Protein AF-A0A3M1MU63-F1 (afdb_monomer)

Structure (mmCIF, N/CA/C/O backbone):
data_AF-A0A3M1MU63-F1
#
_entry.id   AF-A0A3M1MU63-F1
#
loop_
_atom_site.group_PDB
_atom_site.id
_atom_site.type_symbol
_atom_site.label_atom_id
_atom_site.label_alt_id
_atom_site.label_comp_id
_atom_site.label_asym_id
_atom_site.label_entity_id
_atom_site.label_seq_id
_atom_site.pdbx_PDB_ins_code
_atom_site.Cartn_x
_atom_site.Cartn_y
_atom_site.Cartn_z
_atom_site.occupancy
_atom_site.B_iso_or_equiv
_atom_site.auth_seq_id
_atom_site.auth_comp_id
_atom_site.auth_asym_id
_atom_site.auth_atom_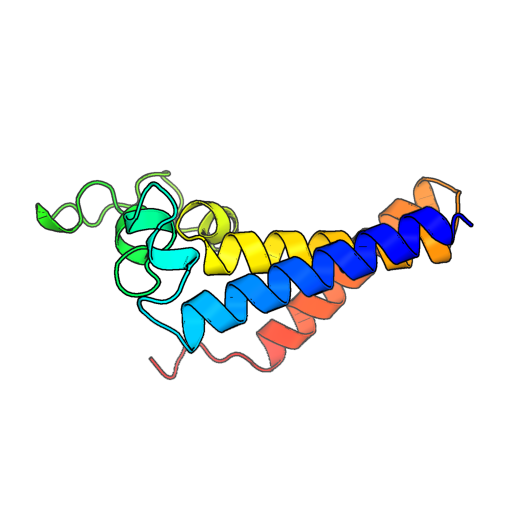id
_atom_site.pdbx_PDB_model_num
ATOM 1 N N . MET A 1 1 ? 18.251 -5.816 -15.640 1.00 83.62 1 MET A N 1
ATOM 2 C CA . MET A 1 1 ? 17.262 -6.450 -14.756 1.00 83.62 1 MET A CA 1
ATOM 3 C C . MET A 1 1 ? 17.899 -6.587 -13.387 1.00 83.62 1 MET A C 1
ATOM 5 O O . MET A 1 1 ? 18.874 -7.326 -13.257 1.00 83.62 1 MET A O 1
ATOM 9 N N . ASP A 1 2 ? 17.387 -5.874 -12.386 1.00 91.94 2 ASP A N 1
ATOM 10 C CA . ASP A 1 2 ? 17.904 -5.919 -11.011 1.00 91.94 2 ASP A CA 1
ATOM 11 C C . ASP A 1 2 ? 17.027 -6.816 -10.123 1.00 91.94 2 ASP A C 1
ATOM 13 O O . ASP A 1 2 ? 16.014 -6.400 -9.553 1.00 91.94 2 ASP A O 1
ATOM 17 N N . PHE A 1 3 ? 17.423 -8.085 -10.013 1.00 95.25 3 PHE A N 1
ATOM 18 C CA . PHE A 1 3 ? 16.707 -9.068 -9.201 1.00 95.25 3 PHE A CA 1
ATOM 19 C C . PHE A 1 3 ? 16.754 -8.742 -7.709 1.00 95.25 3 PHE A C 1
ATOM 21 O O . PHE A 1 3 ? 15.764 -8.959 -7.013 1.00 95.25 3 PHE A O 1
ATOM 28 N N . ALA A 1 4 ? 17.875 -8.222 -7.207 1.00 97.44 4 ALA A N 1
ATOM 29 C CA . ALA A 1 4 ? 18.022 -7.929 -5.787 1.00 97.44 4 ALA A CA 1
ATOM 30 C C . ALA A 1 4 ? 17.027 -6.843 -5.363 1.00 97.44 4 ALA A C 1
ATOM 32 O O . ALA A 1 4 ? 16.292 -7.025 -4.389 1.00 97.44 4 ALA A O 1
ATOM 33 N N . LEU A 1 5 ? 16.933 -5.765 -6.147 1.00 97.19 5 LEU A N 1
ATOM 34 C CA . LEU A 1 5 ? 15.943 -4.717 -5.930 1.00 97.19 5 LEU A CA 1
ATOM 35 C C . LEU A 1 5 ? 14.512 -5.263 -6.015 1.00 97.19 5 LEU A C 1
ATOM 37 O O . LEU A 1 5 ? 13.694 -4.961 -5.147 1.00 97.19 5 LEU A O 1
ATOM 41 N N . ALA A 1 6 ? 14.207 -6.103 -7.009 1.00 97.88 6 ALA A N 1
ATOM 42 C CA . ALA A 1 6 ? 12.880 -6.702 -7.142 1.00 97.88 6 ALA A CA 1
ATOM 43 C C . ALA A 1 6 ? 12.487 -7.550 -5.918 1.00 97.88 6 ALA A C 1
ATOM 45 O O . ALA A 1 6 ? 11.388 -7.391 -5.390 1.00 97.88 6 ALA A O 1
ATOM 46 N N . PHE A 1 7 ? 13.389 -8.395 -5.407 1.00 98.19 7 PHE A N 1
ATOM 47 C CA . PHE A 1 7 ? 13.125 -9.196 -4.207 1.00 98.19 7 PHE A CA 1
ATOM 48 C C . PHE A 1 7 ? 12.950 -8.341 -2.949 1.00 98.19 7 PHE A C 1
ATOM 50 O O . PHE A 1 7 ? 12.089 -8.651 -2.126 1.00 98.19 7 PHE A O 1
ATOM 57 N N . ILE A 1 8 ? 13.704 -7.245 -2.809 1.00 98.56 8 ILE A N 1
ATOM 58 C CA . ILE A 1 8 ? 13.500 -6.282 -1.717 1.00 98.56 8 ILE A CA 1
ATOM 59 C C . ILE A 1 8 ? 12.104 -5.656 -1.818 1.00 98.56 8 ILE A C 1
ATOM 61 O O . ILE A 1 8 ? 11.386 -5.594 -0.822 1.00 98.56 8 ILE A O 1
ATOM 65 N N . LEU A 1 9 ? 11.683 -5.241 -3.014 1.00 98.50 9 LEU A N 1
ATOM 66 C CA . LEU A 1 9 ? 10.349 -4.681 -3.236 1.00 98.50 9 LEU A CA 1
ATOM 67 C C . LEU A 1 9 ? 9.248 -5.703 -2.910 1.00 98.50 9 LEU A C 1
ATOM 69 O O . LEU A 1 9 ? 8.282 -5.372 -2.225 1.00 98.50 9 LEU A O 1
ATOM 73 N N . PHE A 1 10 ? 9.409 -6.966 -3.308 1.00 98.69 10 PHE A N 1
ATOM 74 C CA . PHE A 1 10 ? 8.454 -8.022 -2.962 1.00 98.69 10 PHE A CA 1
ATOM 75 C C . PHE A 1 10 ? 8.410 -8.320 -1.459 1.00 98.69 10 PHE A C 1
ATOM 77 O O . PHE A 1 10 ? 7.324 -8.519 -0.910 1.00 98.69 10 PHE A O 1
ATOM 84 N N . LEU A 1 11 ? 9.552 -8.286 -0.767 1.00 98.62 11 LEU A N 1
ATOM 85 C CA . LEU A 1 11 ? 9.599 -8.396 0.691 1.00 98.62 11 LEU A CA 1
ATOM 86 C C . LEU A 1 11 ? 8.814 -7.254 1.353 1.00 98.62 11 LEU A C 1
ATOM 88 O O . LEU A 1 11 ? 7.989 -7.504 2.231 1.00 98.62 11 LEU A O 1
ATOM 92 N N . LEU A 1 12 ? 9.024 -6.012 0.906 1.00 98.69 12 LEU A N 1
ATOM 93 C CA . LEU A 1 12 ? 8.294 -4.845 1.410 1.00 98.69 12 LEU A CA 1
ATOM 94 C C . LEU A 1 12 ? 6.784 -4.962 1.153 1.00 98.69 12 LEU A C 1
ATOM 96 O O . LEU A 1 12 ? 5.993 -4.650 2.042 1.00 98.69 12 LEU A O 1
ATOM 100 N N . ALA A 1 13 ? 6.374 -5.475 -0.012 1.00 98.62 13 ALA A N 1
ATOM 101 C CA . ALA A 1 13 ? 4.969 -5.759 -0.297 1.00 98.62 13 ALA A CA 1
ATOM 102 C C . ALA A 1 13 ? 4.376 -6.777 0.695 1.00 98.62 13 ALA A C 1
ATOM 104 O O . ALA A 1 13 ? 3.290 -6.557 1.235 1.00 98.62 13 ALA A O 1
ATOM 105 N N . GLY A 1 14 ? 5.108 -7.856 0.991 1.00 98.56 14 GLY A N 1
ATOM 106 C CA . GLY A 1 14 ? 4.710 -8.852 1.988 1.00 98.56 14 GLY A CA 1
ATOM 107 C C . GLY A 1 14 ? 4.567 -8.268 3.397 1.00 98.56 14 GLY A C 1
ATOM 108 O O . GLY A 1 14 ? 3.599 -8.571 4.095 1.00 98.56 14 GLY A O 1
ATOM 109 N N . LEU A 1 15 ? 5.475 -7.373 3.800 1.00 98.56 15 LEU A N 1
ATOM 110 C CA . LEU A 1 15 ? 5.373 -6.665 5.080 1.00 98.56 15 LEU A CA 1
ATOM 111 C C . LEU A 1 15 ? 4.116 -5.790 5.143 1.00 98.56 15 LEU A C 1
ATOM 113 O O . LEU A 1 15 ? 3.378 -5.865 6.125 1.00 98.56 15 LEU A O 1
ATOM 117 N N . CYS A 1 16 ? 3.822 -5.017 4.091 1.00 98.31 16 CYS A N 1
ATOM 118 C CA . CYS A 1 16 ? 2.591 -4.226 4.010 1.00 98.31 16 CYS A CA 1
ATOM 119 C C . CYS A 1 16 ? 1.340 -5.106 4.148 1.00 98.31 16 CYS A C 1
ATOM 121 O O . CYS A 1 16 ? 0.446 -4.773 4.928 1.00 98.31 16 CYS A O 1
ATOM 123 N N . LYS A 1 17 ? 1.301 -6.261 3.468 1.00 98.25 17 LYS A N 1
ATOM 124 C CA . LYS A 1 17 ? 0.201 -7.227 3.601 1.00 98.25 17 LYS A CA 1
ATOM 125 C C . LYS A 1 17 ? 0.039 -7.725 5.039 1.00 98.25 17 LYS A C 1
ATOM 127 O O . LYS A 1 17 ? -1.083 -7.779 5.536 1.00 98.25 17 LYS A O 1
ATOM 132 N N . GLY A 1 18 ? 1.143 -8.029 5.723 1.00 97.94 18 GLY A N 1
ATOM 133 C CA . GLY A 1 18 ? 1.122 -8.420 7.134 1.00 97.94 18 GLY A CA 1
ATOM 134 C C . GLY A 1 18 ? 0.526 -7.338 8.042 1.00 97.94 18 GLY A C 1
ATOM 135 O O . GLY A 1 18 ? -0.290 -7.643 8.910 1.00 97.94 18 GLY A O 1
ATOM 136 N N . VAL A 1 19 ? 0.854 -6.062 7.805 1.00 96.38 19 VAL A N 1
ATOM 137 C CA . VAL A 1 19 ? 0.238 -4.934 8.532 1.00 96.38 19 VAL A CA 1
ATOM 138 C C . VAL A 1 19 ? -1.266 -4.850 8.249 1.00 96.38 19 VAL A C 1
ATOM 140 O O . VAL A 1 19 ? -2.050 -4.658 9.176 1.00 96.38 19 VAL A O 1
ATOM 143 N N . MET A 1 20 ? -1.693 -5.013 6.991 1.00 96.38 20 MET A N 1
ATOM 144 C CA . MET A 1 20 ? -3.117 -4.999 6.617 1.00 96.38 20 MET A CA 1
ATOM 145 C C . MET A 1 20 ? -3.917 -6.102 7.317 1.00 96.38 20 MET A C 1
ATOM 147 O O . MET A 1 20 ? -5.052 -5.859 7.748 1.00 96.38 20 MET A O 1
ATOM 151 N N . ASP A 1 21 ? -3.336 -7.296 7.430 1.00 96.75 21 ASP A N 1
ATOM 152 C CA . ASP A 1 21 ? -3.954 -8.432 8.111 1.00 96.75 21 ASP A CA 1
ATOM 153 C C . ASP A 1 21 ? -4.033 -8.200 9.616 1.00 96.75 21 ASP A C 1
ATOM 155 O O . ASP A 1 21 ? -5.100 -8.397 10.193 1.00 96.75 21 ASP A O 1
ATOM 159 N N . GLU A 1 22 ? -2.978 -7.671 10.240 1.00 95.56 22 GLU A N 1
ATOM 160 C CA . GLU A 1 22 ? -3.019 -7.275 11.652 1.00 95.56 22 GLU A CA 1
ATOM 161 C C . GLU A 1 22 ? -4.140 -6.256 11.912 1.00 95.56 22 GLU A C 1
ATOM 163 O O . GLU A 1 22 ? -4.961 -6.432 12.811 1.00 95.56 22 GLU A O 1
ATOM 168 N N . LEU A 1 23 ? -4.226 -5.209 11.084 1.00 94.06 23 LEU A N 1
ATOM 169 C CA . LEU A 1 23 ? -5.267 -4.180 11.182 1.00 94.06 23 LEU A CA 1
ATOM 170 C C . LEU A 1 23 ? -6.687 -4.738 11.007 1.00 94.06 23 LEU A C 1
ATOM 172 O O . LEU A 1 23 ? -7.644 -4.163 11.528 1.00 94.06 23 LEU A O 1
ATOM 176 N N . THR A 1 24 ? -6.842 -5.817 10.237 1.00 93.88 24 THR A N 1
ATOM 177 C CA . THR A 1 24 ? -8.151 -6.388 9.894 1.00 93.88 24 THR A CA 1
ATOM 178 C C . THR A 1 24 ? -8.593 -7.455 10.885 1.00 93.88 24 THR A C 1
ATOM 180 O O . THR A 1 24 ? -9.739 -7.431 11.331 1.00 93.88 24 THR A O 1
ATOM 183 N N . PHE A 1 25 ? -7.701 -8.380 11.224 1.00 94.69 25 PHE A N 1
ATOM 184 C CA . PHE A 1 25 ? -8.024 -9.592 11.972 1.00 94.69 25 PHE A CA 1
ATOM 185 C C . PHE A 1 25 ? -7.603 -9.523 13.442 1.00 94.69 25 PHE A C 1
ATOM 187 O O . PHE A 1 25 ? -8.147 -10.263 14.259 1.00 94.69 25 PHE A O 1
ATOM 194 N N . HIS A 1 26 ? -6.711 -8.598 13.809 1.00 93.06 26 HIS A N 1
ATOM 195 C CA . HIS A 1 26 ? -6.214 -8.437 15.176 1.00 93.06 26 HIS A CA 1
ATOM 196 C C . HIS A 1 26 ? -6.453 -7.013 15.710 1.00 93.06 26 HIS A C 1
ATOM 198 O O . HIS A 1 26 ? -5.508 -6.291 16.046 1.00 93.06 26 HIS A O 1
ATOM 204 N N . PRO A 1 27 ? -7.722 -6.573 15.842 1.00 85.38 27 PRO A N 1
ATOM 205 C CA . PRO A 1 27 ? -8.029 -5.271 16.424 1.00 85.38 27 PRO A CA 1
ATOM 206 C C . PRO A 1 27 ? -7.538 -5.217 17.882 1.00 85.38 27 PRO A C 1
ATOM 208 O O . PRO A 1 27 ? -8.079 -5.894 18.751 1.00 85.38 27 PRO A O 1
ATOM 211 N N . GLY A 1 28 ? -6.514 -4.402 18.156 1.00 86.25 28 GLY A N 1
ATOM 212 C CA . GLY A 1 28 ? -5.845 -4.341 19.468 1.00 86.25 28 GLY A CA 1
ATOM 213 C C . GLY A 1 28 ? -4.489 -5.052 19.530 1.00 86.25 28 GLY A C 1
ATOM 214 O O . GLY A 1 28 ? -3.850 -5.045 20.580 1.00 86.25 28 GLY A O 1
ATOM 215 N N . GLY A 1 29 ? -4.036 -5.624 18.415 1.00 90.38 29 GLY A N 1
ATOM 216 C CA . GLY A 1 29 ? -2.708 -6.202 18.264 1.00 90.38 29 GLY A CA 1
ATOM 217 C C . GLY A 1 29 ? -1.588 -5.157 18.238 1.00 90.38 29 GLY A C 1
ATOM 218 O O . GLY A 1 29 ? -1.724 -4.054 18.779 1.00 90.38 29 GLY A O 1
ATOM 219 N N . TRP A 1 30 ? -0.442 -5.469 17.637 1.00 93.44 30 TRP A N 1
ATOM 220 C CA . TRP A 1 30 ? 0.747 -4.610 17.753 1.00 93.44 30 TRP A CA 1
ATOM 221 C C . TRP A 1 30 ? 0.568 -3.245 17.071 1.00 93.44 30 TRP A C 1
ATOM 223 O O . TRP A 1 30 ? 1.074 -2.240 17.576 1.00 93.44 30 TRP A O 1
ATOM 233 N N . THR A 1 31 ? -0.224 -3.173 15.996 1.00 91.88 31 THR A N 1
ATOM 234 C CA . THR A 1 31 ? -0.554 -1.918 15.294 1.00 91.88 31 THR A CA 1
ATOM 235 C C . THR A 1 31 ? -1.342 -0.938 16.161 1.00 91.88 31 THR A C 1
ATOM 237 O O . THR A 1 31 ? -1.275 0.267 15.934 1.00 91.88 31 THR A O 1
ATOM 240 N N . SER A 1 32 ? -2.011 -1.407 17.220 1.00 89.56 32 SER A N 1
ATOM 241 C CA . SER A 1 32 ? -2.716 -0.537 18.174 1.00 89.56 32 SER A CA 1
ATOM 242 C C . SER A 1 32 ? -1.785 0.373 18.985 1.00 89.56 32 SER A C 1
ATOM 244 O O . SER A 1 32 ? -2.239 1.353 19.579 1.00 89.56 32 SER A O 1
ATOM 246 N N . ARG A 1 33 ? -0.483 0.057 19.002 1.00 92.50 33 ARG A N 1
ATOM 247 C CA . ARG A 1 33 ? 0.568 0.851 19.652 1.00 92.50 33 ARG A CA 1
ATOM 248 C C . ARG A 1 33 ? 1.101 1.964 18.746 1.00 92.50 33 ARG A C 1
ATOM 250 O O . ARG A 1 33 ? 1.811 2.843 19.230 1.00 92.50 33 ARG A O 1
ATOM 257 N N . LEU A 1 34 ? 0.781 1.928 17.450 1.00 91.94 34 LEU A N 1
ATOM 258 C CA . LEU A 1 34 ? 1.220 2.929 16.484 1.00 91.94 34 LEU A CA 1
ATOM 259 C C . LEU A 1 34 ? 0.431 4.231 16.644 1.00 91.94 34 LEU A C 1
ATOM 261 O O . LEU A 1 34 ? -0.759 4.236 16.965 1.00 91.94 34 LEU A O 1
ATOM 265 N N . GLN A 1 35 ? 1.107 5.350 16.387 1.00 90.88 35 GLN A N 1
ATOM 266 C CA . GLN A 1 35 ? 0.520 6.684 16.462 1.00 90.88 35 GLN A CA 1
ATOM 267 C C . GLN A 1 35 ? 0.429 7.336 15.069 1.00 90.88 35 GLN A C 1
ATOM 269 O O . GLN A 1 35 ? 1.280 7.075 14.217 1.00 90.88 35 GLN A O 1
ATOM 274 N N . PRO A 1 36 ? -0.585 8.188 14.827 1.00 90.44 36 PRO A N 1
ATOM 275 C CA . PRO A 1 36 ? -1.725 8.435 15.711 1.00 90.44 36 PRO A CA 1
ATOM 276 C C . PRO A 1 36 ? -2.695 7.243 15.701 1.00 90.44 36 PRO A C 1
ATOM 278 O O . PRO A 1 36 ? -2.981 6.686 14.643 1.00 90.44 36 PRO A O 1
ATOM 281 N N . ARG A 1 37 ? -3.242 6.865 16.864 1.00 88.94 37 ARG A N 1
ATOM 282 C CA . ARG A 1 37 ? -4.143 5.699 16.976 1.00 88.94 37 ARG A CA 1
ATOM 283 C C . ARG A 1 37 ? -5.334 5.762 16.016 1.00 88.94 37 ARG A C 1
ATOM 285 O O . ARG A 1 37 ? -5.721 4.746 15.460 1.00 88.94 37 ARG A O 1
ATOM 292 N N . SER A 1 38 ? -5.870 6.955 15.765 1.00 88.88 38 SER A N 1
ATOM 293 C CA . SER A 1 38 ? -6.967 7.163 14.814 1.00 88.88 38 SER A CA 1
ATOM 294 C C . SER A 1 38 ? -6.603 6.838 13.362 1.00 88.88 38 SER A C 1
ATOM 296 O O . SER A 1 38 ? -7.497 6.627 12.560 1.00 88.88 38 SER A O 1
ATOM 298 N N . PHE A 1 39 ? -5.321 6.805 12.987 1.00 91.06 39 PHE A N 1
ATOM 299 C CA . PHE A 1 39 ? -4.877 6.394 11.648 1.00 91.06 39 PHE A CA 1
ATOM 300 C C . PHE A 1 39 ? -4.838 4.866 11.520 1.00 91.06 39 PHE A C 1
ATOM 302 O O . PHE A 1 39 ? -5.262 4.314 10.506 1.00 91.06 39 PHE A O 1
ATOM 309 N N . TRP A 1 40 ? -4.348 4.192 12.562 1.00 92.56 40 TRP A N 1
ATOM 310 C CA . TRP A 1 40 ? -4.130 2.743 12.598 1.00 92.56 40 TRP A CA 1
ATOM 311 C C . TRP A 1 40 ? -5.317 1.959 13.170 1.00 92.56 40 TRP A C 1
ATOM 313 O O . TRP A 1 40 ? -5.272 0.739 13.251 1.00 92.56 40 TRP A O 1
ATOM 323 N N . ASP A 1 41 ? -6.394 2.626 13.573 1.00 90.19 41 ASP A N 1
ATOM 324 C CA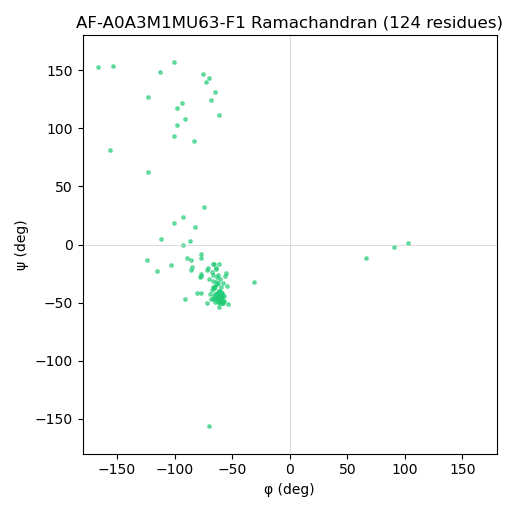 . ASP A 1 41 ? -7.621 1.967 14.009 1.00 90.19 41 ASP A CA 1
ATOM 325 C C . ASP A 1 41 ? -8.640 1.917 12.868 1.00 90.19 41 ASP A C 1
ATOM 327 O O . ASP A 1 41 ? -9.340 2.893 12.602 1.00 90.19 41 ASP A O 1
ATOM 331 N N . LYS A 1 42 ? -8.777 0.746 12.237 1.00 85.69 42 LYS A N 1
ATOM 332 C CA . LYS A 1 42 ? -9.710 0.506 11.123 1.00 85.69 42 LYS A CA 1
ATOM 333 C C . LYS A 1 42 ? -11.168 0.862 11.464 1.00 85.69 42 LYS A C 1
ATOM 335 O O . LYS A 1 42 ? -11.948 1.168 10.565 1.00 85.69 42 LYS A O 1
ATOM 340 N N . LYS A 1 43 ? -11.553 0.851 12.749 1.00 85.75 43 LYS A N 1
ATOM 341 C CA . LYS A 1 43 ? -12.922 1.180 13.186 1.00 85.75 43 LYS A CA 1
ATOM 342 C C . LYS A 1 43 ? -13.216 2.674 13.183 1.00 85.75 43 LYS A C 1
ATOM 344 O O . LYS A 1 43 ? -14.383 3.053 13.101 1.00 85.75 43 LYS A O 1
ATOM 349 N N . THR A 1 44 ? -12.195 3.516 13.318 1.00 87.69 44 THR A N 1
ATOM 350 C CA . THR A 1 44 ? -12.363 4.968 13.491 1.00 87.69 44 THR A CA 1
ATOM 351 C C . THR A 1 44 ? -11.626 5.793 12.446 1.00 87.69 44 THR A C 1
ATOM 353 O O . THR A 1 44 ? -11.926 6.975 12.288 1.00 87.69 44 THR A O 1
ATOM 356 N N . SER A 1 45 ? -10.719 5.190 11.683 1.00 88.31 45 SER A N 1
ATOM 357 C CA . SER A 1 45 ? -9.869 5.881 10.719 1.00 88.31 45 SER A CA 1
ATOM 358 C C . SER A 1 45 ? -10.629 6.554 9.582 1.00 88.31 45 SER A C 1
ATOM 360 O O . SER A 1 45 ? -10.283 7.671 9.202 1.00 88.31 45 SER A O 1
ATOM 362 N N . TRP A 1 46 ? -11.744 5.973 9.137 1.00 84.19 46 TRP A N 1
ATOM 363 C CA . TRP A 1 46 ? -12.647 6.591 8.161 1.00 84.19 46 TRP A CA 1
ATOM 364 C C . TRP A 1 46 ? -13.151 7.975 8.606 1.00 84.19 46 TRP A C 1
ATOM 366 O O . TRP A 1 46 ? -13.402 8.834 7.765 1.00 84.19 46 TRP A O 1
ATOM 376 N N . LYS A 1 47 ? -13.227 8.263 9.917 1.00 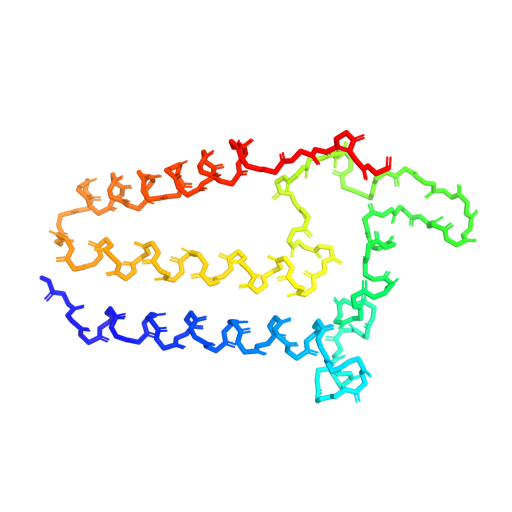87.19 47 LYS A N 1
ATOM 377 C CA . LYS A 1 47 ? -13.615 9.594 10.414 1.00 87.19 47 LYS A CA 1
ATOM 378 C C . LYS A 1 47 ? -12.619 10.681 10.009 1.00 87.19 47 LYS A C 1
ATOM 380 O O . LYS A 1 47 ? -13.010 11.833 9.851 1.00 87.19 47 LYS A O 1
ATOM 385 N N . ARG A 1 48 ? -11.343 10.331 9.802 1.00 86.25 48 ARG A N 1
ATOM 386 C CA . ARG A 1 48 ? -10.273 11.275 9.421 1.00 86.25 48 ARG A CA 1
ATOM 387 C C . ARG A 1 48 ? -10.469 11.870 8.028 1.00 86.25 48 ARG A C 1
ATOM 389 O O . ARG A 1 48 ? -9.855 12.890 7.719 1.00 86.25 48 ARG A O 1
ATOM 396 N N . MET A 1 49 ? -11.327 11.254 7.217 1.00 82.88 49 MET A N 1
ATOM 397 C CA . MET A 1 49 ? -11.760 11.785 5.927 1.00 82.88 49 MET A CA 1
ATOM 398 C C . MET A 1 49 ? -12.590 13.060 6.045 1.00 82.88 49 MET A C 1
ATOM 400 O O . MET A 1 49 ? -12.641 13.858 5.107 1.00 82.88 49 MET A O 1
ATOM 404 N N . TYR A 1 50 ? -13.259 13.242 7.179 1.00 84.62 50 TYR A N 1
ATOM 405 C CA . TYR A 1 50 ? -14.200 14.323 7.408 1.00 84.62 50 TYR A CA 1
ATOM 406 C C . TYR A 1 50 ? -13.556 15.443 8.220 1.00 84.62 50 TYR A C 1
ATOM 408 O O . TYR A 1 50 ? -12.554 15.251 8.912 1.00 84.62 50 TYR A O 1
ATOM 416 N N . LYS A 1 51 ? -14.116 16.645 8.093 1.00 85.31 51 LYS A N 1
ATOM 417 C CA . LYS A 1 51 ? -13.610 17.843 8.758 1.00 85.31 51 LYS A CA 1
ATOM 418 C C . LYS A 1 51 ? -13.807 17.773 10.272 1.00 85.31 51 LYS A C 1
ATOM 420 O O . LYS A 1 51 ? -12.852 18.042 10.994 1.00 85.31 51 LYS A O 1
ATOM 425 N N . ASP A 1 52 ? -14.998 17.386 10.725 1.00 86.69 52 ASP A N 1
ATOM 426 C CA . ASP A 1 52 ? -15.294 17.109 12.132 1.00 86.69 52 ASP A CA 1
ATOM 427 C C . ASP A 1 52 ? -16.495 16.159 12.245 1.00 86.69 52 ASP A C 1
ATOM 429 O O . ASP A 1 52 ? -17.636 16.576 12.438 1.00 86.69 52 ASP A O 1
ATOM 433 N N . TRP A 1 53 ? -16.247 14.858 12.077 1.00 86.12 53 TRP A N 1
ATOM 434 C CA . TRP A 1 53 ? -17.319 13.862 12.113 1.00 86.12 53 TRP A CA 1
ATOM 435 C C . TRP A 1 53 ? -18.069 13.849 13.453 1.00 86.12 53 TRP A C 1
ATOM 437 O O . TRP A 1 53 ? -19.297 13.759 13.464 1.00 86.12 53 TRP A O 1
ATOM 447 N N . ASP A 1 54 ? -17.340 13.943 14.568 1.00 88.19 54 ASP A N 1
ATOM 448 C CA . ASP A 1 54 ? -17.914 13.839 15.913 1.00 88.19 54 ASP A CA 1
ATOM 449 C C . ASP A 1 54 ? -18.628 15.138 16.338 1.00 88.19 54 ASP A C 1
ATOM 451 O O . ASP A 1 54 ? -19.609 15.073 17.076 1.00 88.19 54 ASP A O 1
ATOM 455 N N . GLY A 1 55 ? -18.219 16.299 15.811 1.00 88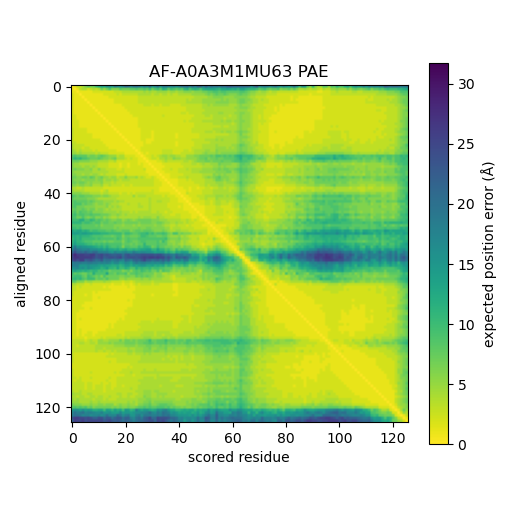.2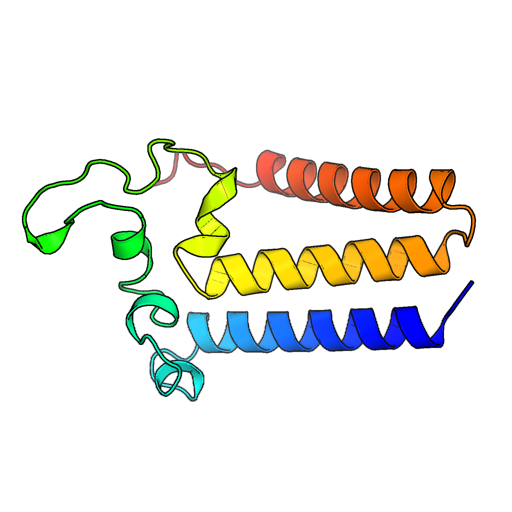5 55 GLY A N 1
ATOM 456 C CA . GLY A 1 55 ? -18.934 17.577 15.940 1.00 88.25 55 GLY A CA 1
ATOM 457 C C . GLY A 1 55 ? -20.009 17.834 14.874 1.00 88.25 55 GLY A C 1
ATOM 458 O O . GLY A 1 55 ? -20.630 18.896 14.868 1.00 88.25 55 GLY A O 1
ATOM 459 N N . GLY A 1 56 ? -20.260 16.874 13.975 1.00 89.12 56 GLY A N 1
ATOM 460 C CA . GLY A 1 56 ? -21.344 16.920 12.986 1.00 89.12 56 GLY A CA 1
ATOM 461 C C . GLY A 1 56 ? -20.994 17.540 11.625 1.00 89.12 56 GLY A C 1
ATOM 462 O O . GLY A 1 56 ? -21.827 17.512 10.716 1.00 89.12 56 GLY A O 1
ATOM 463 N N . ASP A 1 57 ? -19.771 18.037 11.421 1.00 87.69 57 ASP A N 1
ATOM 464 C CA . ASP A 1 57 ? -19.287 18.509 10.118 1.00 87.69 57 ASP A CA 1
ATOM 465 C C . ASP A 1 57 ? -18.773 17.342 9.260 1.00 87.69 57 ASP A C 1
ATOM 467 O O . ASP A 1 57 ? -17.588 16.991 9.235 1.00 87.69 57 ASP A O 1
ATOM 471 N N . ARG A 1 58 ? -19.700 16.756 8.499 1.00 85.06 58 ARG A N 1
ATOM 472 C CA . ARG A 1 58 ? -19.441 15.647 7.568 1.00 85.06 58 ARG A CA 1
ATOM 473 C C . ARG A 1 58 ? -18.894 16.092 6.209 1.00 85.06 58 ARG A C 1
ATOM 475 O O . ARG A 1 58 ? -18.916 15.312 5.259 1.00 85.06 58 ARG A O 1
ATOM 482 N N . ARG A 1 59 ? -18.418 17.331 6.063 1.00 85.06 59 ARG A N 1
ATOM 483 C CA . ARG A 1 59 ? -17.721 17.736 4.832 1.00 85.06 59 ARG A CA 1
ATOM 484 C C . ARG A 1 59 ? -16.367 17.042 4.763 1.00 85.06 59 ARG A C 1
ATOM 486 O O . ARG A 1 59 ? -15.689 16.895 5.778 1.00 85.06 59 ARG A O 1
ATOM 493 N N . TYR A 1 60 ? -15.951 16.647 3.564 1.00 82.56 60 TYR A N 1
ATOM 494 C CA . TYR A 1 60 ? -14.633 16.051 3.361 1.00 82.56 60 TYR A CA 1
ATOM 495 C C . TYR A 1 60 ? -13.523 17.057 3.669 1.00 82.56 60 TYR A C 1
ATOM 497 O O . TYR A 1 60 ? -13.532 18.191 3.184 1.00 82.56 60 TYR A O 1
ATOM 505 N N . ARG A 1 61 ? -12.540 16.625 4.462 1.00 78.19 61 ARG A N 1
ATOM 506 C CA . ARG A 1 61 ? -11.420 17.455 4.918 1.00 78.19 61 ARG A CA 1
ATOM 507 C C . ARG A 1 61 ? -10.549 17.954 3.765 1.00 78.19 61 ARG A C 1
ATOM 509 O O . ARG A 1 61 ? -10.008 19.052 3.848 1.00 78.19 61 ARG A O 1
ATOM 516 N N . TRP A 1 62 ? -10.413 17.163 2.704 1.00 73.50 62 TRP A N 1
ATOM 517 C CA . TRP A 1 62 ? -9.517 17.457 1.580 1.00 73.50 62 TRP A CA 1
ATOM 518 C C . TRP A 1 62 ? -10.224 18.032 0.354 1.00 73.50 62 TRP A C 1
ATOM 520 O O . TRP A 1 62 ? -9.675 17.985 -0.740 1.00 73.50 62 TRP A O 1
ATOM 530 N N . GLY A 1 63 ? -11.443 18.565 0.513 1.00 60.81 63 GLY A N 1
ATOM 531 C CA . GLY A 1 63 ? -12.185 19.241 -0.562 1.00 60.81 63 GLY A CA 1
ATOM 532 C C . GLY A 1 63 ? -12.611 18.342 -1.730 1.00 60.81 63 GLY A C 1
ATOM 533 O O . GLY A 1 63 ? -13.446 18.748 -2.529 1.00 60.81 63 GLY A O 1
ATOM 534 N N . MET A 1 64 ? -12.098 17.115 -1.804 1.00 53.66 64 MET A N 1
ATOM 535 C CA . MET A 1 64 ? -12.446 16.117 -2.799 1.00 53.66 64 MET A CA 1
ATOM 536 C C . MET A 1 64 ? -12.935 14.850 -2.102 1.00 53.66 64 MET A C 1
ATOM 538 O O . MET A 1 64 ? -12.245 14.279 -1.259 1.00 53.66 64 MET A O 1
ATOM 542 N N . ALA A 1 65 ? -14.120 14.397 -2.498 1.00 53.53 65 ALA A N 1
ATOM 543 C CA . ALA A 1 65 ? -14.668 13.082 -2.175 1.00 53.53 65 ALA A CA 1
ATOM 544 C C . ALA A 1 65 ? -13.980 11.967 -2.991 1.00 53.53 65 ALA A C 1
ATOM 546 O O . ALA A 1 65 ? -14.632 11.029 -3.438 1.00 53.53 65 ALA A O 1
ATOM 547 N N . THR A 1 66 ? -12.692 12.104 -3.317 1.00 56.44 66 THR A N 1
ATOM 548 C CA . THR A 1 66 ? -12.068 11.243 -4.318 1.00 56.44 66 THR A CA 1
ATOM 549 C C . THR A 1 66 ? -11.404 10.047 -3.660 1.00 56.44 66 THR A C 1
ATOM 551 O O . THR A 1 66 ? -10.474 10.185 -2.864 1.00 56.44 66 THR A O 1
ATOM 554 N N . TYR A 1 67 ? -11.849 8.863 -4.087 1.00 59.12 67 TYR A N 1
ATOM 555 C CA . TYR A 1 67 ? -11.204 7.548 -3.954 1.00 59.12 67 TYR A CA 1
ATOM 556 C C . TYR A 1 67 ? -9.663 7.609 -3.965 1.00 59.12 67 TYR A C 1
ATOM 558 O O . TYR A 1 67 ? -8.987 6.863 -3.263 1.00 59.12 67 TYR A O 1
ATOM 566 N N . PHE A 1 68 ? -9.106 8.569 -4.704 1.00 61.88 68 PHE A N 1
ATOM 567 C CA . PHE A 1 68 ? -7.680 8.808 -4.873 1.00 61.88 68 PHE A CA 1
ATOM 568 C C . PHE A 1 68 ? -6.893 9.174 -3.603 1.00 61.88 68 PHE A C 1
ATOM 570 O O . PHE A 1 68 ? -5.693 8.920 -3.568 1.00 61.88 68 PHE A O 1
ATOM 577 N N . LEU A 1 69 ? -7.512 9.765 -2.574 1.00 71.75 69 LEU A N 1
ATOM 578 C CA . LEU A 1 69 ? -6.810 10.187 -1.345 1.00 71.75 69 LEU A CA 1
ATOM 579 C C . LEU A 1 69 ? -7.199 9.374 -0.101 1.00 71.75 69 LEU A C 1
ATOM 581 O O . LEU A 1 69 ? -6.721 9.672 0.993 1.00 71.75 69 LEU A O 1
ATOM 585 N N . TYR A 1 70 ? -8.024 8.331 -0.242 1.00 74.00 70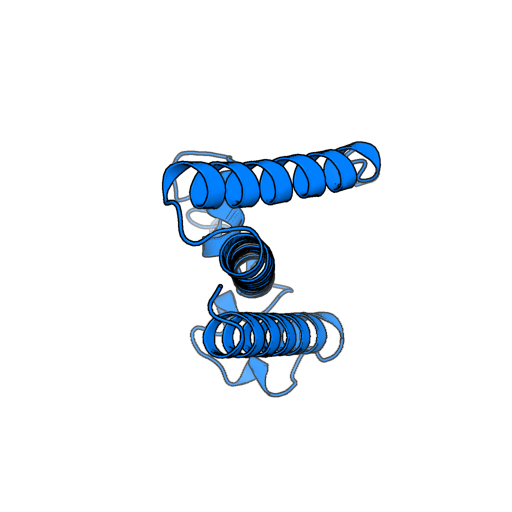 TYR A N 1
ATOM 586 C CA . TYR A 1 70 ? -8.453 7.489 0.887 1.00 74.00 70 TYR A CA 1
ATOM 587 C C . TYR A 1 70 ? -7.273 6.847 1.625 1.00 74.00 70 TYR A C 1
ATOM 589 O O . TYR A 1 70 ? -7.291 6.750 2.847 1.00 74.00 70 TYR A O 1
ATOM 597 N N . TRP A 1 71 ? -6.193 6.523 0.914 1.00 77.25 71 TRP A N 1
ATOM 598 C CA . TRP A 1 71 ? -4.968 5.976 1.501 1.00 77.25 71 TRP A CA 1
ATOM 599 C C . TRP A 1 71 ? -4.275 6.915 2.506 1.00 77.25 71 TRP A C 1
ATOM 601 O O . TRP A 1 71 ? -3.469 6.462 3.308 1.00 77.25 71 TRP A O 1
ATOM 611 N N . LEU A 1 72 ? -4.595 8.214 2.531 1.00 80.00 72 LEU A N 1
ATOM 612 C CA . LEU A 1 72 ? -4.111 9.137 3.569 1.00 80.00 72 LEU A CA 1
ATOM 613 C C . LEU A 1 72 ? -4.983 9.112 4.838 1.00 80.00 72 LEU A C 1
ATOM 615 O O . LEU A 1 72 ? -4.564 9.569 5.914 1.00 80.00 72 LEU A O 1
ATOM 619 N N . ALA A 1 73 ? -6.218 8.621 4.723 1.00 82.06 73 ALA A N 1
ATOM 620 C CA . ALA A 1 73 ? -7.219 8.657 5.784 1.00 82.06 73 ALA A CA 1
ATOM 621 C C . ALA A 1 73 ? -7.105 7.477 6.745 1.00 82.06 73 ALA A C 1
ATOM 623 O O . ALA A 1 73 ? -7.485 7.607 7.911 1.00 82.06 73 ALA A O 1
ATOM 624 N N . ASP A 1 74 ? -6.495 6.378 6.323 1.00 89.81 74 ASP A N 1
ATOM 625 C CA . ASP A 1 74 ? -6.299 5.221 7.179 1.00 89.81 74 ASP A CA 1
ATOM 626 C C . ASP A 1 74 ? -5.090 4.379 6.782 1.00 89.81 74 ASP A C 1
ATOM 628 O O . ASP A 1 74 ? -4.661 4.334 5.628 1.00 89.81 74 ASP A O 1
ATOM 632 N N . GLY A 1 75 ? -4.549 3.683 7.778 1.00 92.25 75 GLY A N 1
ATOM 633 C CA . GLY A 1 75 ? -3.367 2.857 7.596 1.00 92.25 75 GLY A CA 1
ATOM 634 C C . GLY A 1 75 ? -3.595 1.598 6.786 1.00 92.25 75 GLY A C 1
ATOM 635 O O . GLY A 1 75 ? -2.629 1.079 6.237 1.00 92.25 75 GLY A O 1
ATOM 636 N N . TRP A 1 76 ? -4.832 1.117 6.663 1.00 93.69 76 TRP A N 1
ATOM 637 C CA . TRP A 1 76 ? -5.100 -0.075 5.868 1.00 93.69 76 TRP A CA 1
ATOM 638 C C . TRP A 1 76 ? -4.949 0.240 4.375 1.00 93.69 76 TRP A C 1
ATOM 640 O O . TRP A 1 76 ? -4.158 -0.415 3.699 1.00 93.69 76 TRP A O 1
ATOM 650 N N . HIS A 1 77 ? -5.596 1.302 3.887 1.00 92.06 77 HIS A N 1
ATOM 651 C CA . HIS A 1 77 ? -5.479 1.730 2.491 1.00 92.06 77 HIS A CA 1
ATOM 652 C C . HIS A 1 77 ? -4.091 2.312 2.171 1.00 92.06 77 HIS A C 1
ATOM 654 O O . HIS A 1 77 ? -3.620 2.155 1.045 1.00 92.06 77 HIS A O 1
ATOM 660 N N . LEU A 1 78 ? -3.386 2.929 3.136 1.00 93.56 78 LEU A N 1
ATOM 661 C CA . LEU A 1 78 ? -1.969 3.287 2.947 1.00 93.56 78 LEU A CA 1
ATOM 662 C C . LEU A 1 78 ? -1.123 2.047 2.648 1.00 93.56 78 LEU A C 1
ATOM 664 O O . LEU A 1 78 ? -0.349 2.040 1.691 1.00 93.56 78 LEU A O 1
ATOM 668 N N . MET A 1 79 ? -1.262 1.006 3.471 1.00 96.44 79 MET A N 1
ATOM 669 C CA . MET A 1 79 ? -0.486 -0.222 3.317 1.00 96.44 79 MET A CA 1
ATOM 670 C C . MET A 1 79 ? -0.849 -0.960 2.034 1.00 96.44 79 MET A C 1
ATOM 672 O O . MET A 1 79 ? 0.046 -1.463 1.363 1.00 96.44 79 MET A O 1
ATOM 676 N N . GLU A 1 80 ? -2.121 -0.955 1.638 1.00 95.06 80 GLU A N 1
ATOM 677 C CA . GLU A 1 80 ? -2.552 -1.477 0.341 1.00 95.06 80 GLU A CA 1
ATOM 678 C C . GLU A 1 80 ? -1.902 -0.714 -0.821 1.00 95.06 80 GLU A C 1
ATOM 680 O O . GLU A 1 80 ? -1.324 -1.321 -1.725 1.00 95.06 80 GLU A O 1
ATOM 685 N N . PHE A 1 81 ? -1.934 0.622 -0.786 1.00 93.88 81 PHE A N 1
ATOM 686 C CA . PHE A 1 81 ? -1.304 1.457 -1.807 1.00 93.88 81 PHE A CA 1
ATOM 687 C C . PHE A 1 81 ? 0.204 1.185 -1.916 1.00 93.88 81 PHE A C 1
ATOM 689 O O . PHE A 1 81 ? 0.725 1.016 -3.024 1.00 93.88 81 PHE A O 1
ATOM 696 N N . MET A 1 82 ? 0.901 1.102 -0.778 1.00 96.94 82 MET A N 1
ATOM 697 C CA . MET A 1 82 ? 2.328 0.777 -0.725 1.00 96.94 82 MET A CA 1
ATOM 698 C C . MET A 1 82 ? 2.606 -0.631 -1.259 1.00 96.94 82 MET A C 1
ATOM 700 O O . MET A 1 82 ? 3.461 -0.786 -2.128 1.00 96.94 82 MET A O 1
ATOM 704 N N . MET A 1 83 ? 1.842 -1.636 -0.817 1.00 97.88 83 MET A N 1
ATOM 705 C CA . MET A 1 83 ? 1.953 -3.021 -1.283 1.00 97.88 83 MET A CA 1
ATOM 706 C C . MET A 1 83 ? 1.846 -3.100 -2.807 1.00 97.88 83 MET A C 1
ATOM 708 O O . MET A 1 83 ? 2.720 -3.665 -3.462 1.00 97.88 83 MET A O 1
ATOM 712 N N . MET A 1 84 ? 0.808 -2.492 -3.384 1.00 97.12 84 MET A N 1
ATOM 713 C CA . MET A 1 84 ? 0.597 -2.499 -4.832 1.00 97.12 84 MET A CA 1
ATOM 714 C C . MET A 1 84 ? 1.688 -1.749 -5.589 1.00 97.12 84 MET A C 1
ATOM 716 O O . MET A 1 84 ? 2.062 -2.158 -6.686 1.00 97.12 84 MET A O 1
ATOM 720 N N . THR A 1 85 ? 2.199 -0.658 -5.018 1.00 97.38 85 THR A N 1
ATOM 721 C CA . THR A 1 85 ? 3.300 0.113 -5.605 1.00 97.38 85 THR A CA 1
ATOM 722 C C . THR A 1 85 ? 4.581 -0.713 -5.639 1.00 97.38 85 THR A C 1
ATOM 724 O O . THR A 1 85 ? 5.247 -0.757 -6.670 1.00 97.38 85 THR A O 1
ATOM 727 N N . PHE A 1 86 ? 4.904 -1.417 -4.553 1.00 98.56 86 PHE A N 1
ATOM 728 C CA . PHE A 1 86 ? 6.081 -2.279 -4.496 1.00 98.56 86 PHE A CA 1
ATOM 729 C C . PHE A 1 86 ? 5.967 -3.489 -5.427 1.00 98.56 86 PHE A C 1
ATOM 731 O O . PHE A 1 86 ? 6.939 -3.814 -6.103 1.00 98.56 86 PHE A O 1
ATOM 738 N N . LEU A 1 87 ? 4.786 -4.109 -5.538 1.00 98.38 87 LEU A N 1
ATOM 739 C CA . LEU A 1 87 ? 4.549 -5.180 -6.513 1.00 98.38 87 LEU A CA 1
ATOM 740 C C . LEU A 1 87 ? 4.734 -4.683 -7.951 1.00 98.38 87 LEU A C 1
ATOM 742 O O . LEU A 1 87 ? 5.489 -5.287 -8.712 1.00 98.38 87 LEU A O 1
ATOM 746 N N . ALA A 1 88 ? 4.099 -3.562 -8.306 1.00 98.12 88 ALA A N 1
ATOM 747 C CA . ALA A 1 88 ? 4.205 -2.968 -9.636 1.00 98.12 88 ALA A CA 1
ATOM 748 C C . ALA A 1 88 ? 5.656 -2.602 -9.982 1.00 98.12 88 ALA A C 1
ATOM 750 O O . ALA A 1 88 ? 6.136 -2.929 -11.065 1.00 98.12 88 ALA A O 1
ATOM 751 N N . ALA A 1 89 ? 6.366 -1.965 -9.045 1.00 97.94 89 ALA A N 1
ATOM 752 C CA . ALA A 1 89 ? 7.764 -1.586 -9.214 1.00 97.94 89 ALA A CA 1
ATOM 753 C C . ALA A 1 89 ? 8.678 -2.811 -9.331 1.00 97.94 89 ALA A C 1
ATOM 755 O O . ALA A 1 89 ? 9.548 -2.833 -10.194 1.00 97.94 89 ALA A O 1
ATOM 756 N N . GLY A 1 90 ? 8.470 -3.848 -8.513 1.00 98.06 90 GLY A N 1
ATOM 757 C CA . GLY A 1 90 ? 9.260 -5.077 -8.582 1.00 98.06 90 GLY A CA 1
ATOM 758 C C . GLY A 1 90 ? 9.088 -5.795 -9.922 1.00 98.06 90 GLY A C 1
ATOM 759 O O . GLY A 1 90 ? 10.076 -6.195 -10.531 1.00 98.06 90 GLY A O 1
ATOM 760 N N . ILE A 1 91 ? 7.855 -5.880 -10.431 1.00 97.62 91 ILE A N 1
ATOM 761 C CA . ILE A 1 91 ? 7.570 -6.439 -11.762 1.00 97.62 91 ILE A CA 1
ATOM 762 C C . ILE A 1 91 ? 8.218 -5.588 -12.862 1.00 97.62 91 ILE A C 1
ATOM 764 O O . ILE A 1 91 ? 8.865 -6.139 -13.750 1.00 97.62 91 ILE A O 1
ATOM 768 N N . ALA A 1 92 ? 8.091 -4.261 -12.797 1.00 97.44 92 ALA A N 1
ATOM 769 C CA . ALA A 1 92 ? 8.689 -3.358 -13.778 1.00 97.44 92 ALA A CA 1
ATOM 770 C C . ALA A 1 92 ? 10.224 -3.476 -13.822 1.00 97.44 92 ALA A C 1
ATOM 772 O O . ALA A 1 92 ? 10.796 -3.574 -14.906 1.00 97.44 92 ALA A O 1
ATOM 773 N N . THR A 1 93 ? 10.880 -3.570 -12.660 1.00 97.06 93 THR A N 1
ATOM 774 C CA . THR A 1 93 ? 12.338 -3.756 -12.536 1.00 97.06 93 THR A CA 1
ATOM 775 C C . THR A 1 93 ? 12.822 -5.089 -13.115 1.00 97.06 93 THR A C 1
ATOM 777 O O . THR A 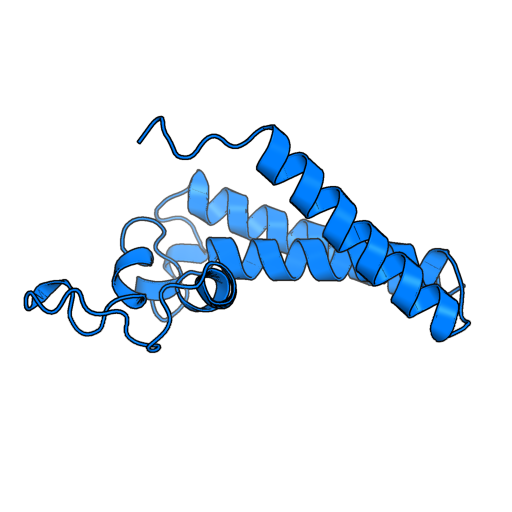1 93 ? 13.934 -5.175 -13.642 1.00 97.06 93 THR A O 1
ATOM 780 N N . LEU A 1 94 ? 12.000 -6.140 -13.041 1.00 97.06 94 LEU A N 1
ATOM 781 C CA . LEU A 1 94 ? 12.300 -7.419 -13.688 1.00 97.06 94 LEU A CA 1
ATOM 782 C C . LEU A 1 94 ? 12.035 -7.398 -15.196 1.00 97.06 94 LEU A C 1
ATOM 784 O O . LEU A 1 94 ? 12.667 -8.154 -15.924 1.00 97.06 94 LEU A O 1
ATOM 788 N N . ALA A 1 95 ? 11.109 -6.562 -15.666 1.00 95.44 95 ALA A N 1
ATOM 789 C CA . ALA A 1 95 ? 10.721 -6.523 -17.070 1.00 95.44 95 ALA A CA 1
ATOM 790 C C . ALA A 1 95 ? 11.748 -5.801 -17.954 1.00 95.44 95 ALA A C 1
ATOM 792 O O . ALA A 1 95 ? 12.013 -6.255 -19.065 1.00 95.44 95 ALA A O 1
ATOM 793 N N . SER A 1 96 ? 12.305 -4.674 -17.497 1.00 93.44 96 SER A N 1
ATOM 794 C CA . SER A 1 96 ? 13.290 -3.905 -18.266 1.00 93.44 96 SER A CA 1
ATOM 795 C C . SER A 1 96 ? 14.013 -2.859 -17.411 1.00 93.44 96 SER A C 1
ATOM 797 O O . SER A 1 96 ? 13.437 -2.326 -16.465 1.00 93.44 96 SER A O 1
ATOM 799 N N . ASP A 1 97 ? 15.248 -2.520 -17.795 1.00 92.50 97 ASP A N 1
ATOM 800 C CA . ASP A 1 97 ? 15.976 -1.355 -17.261 1.00 92.50 97 ASP A CA 1
ATOM 801 C C . ASP A 1 97 ? 15.700 -0.074 -18.076 1.00 92.50 97 ASP A C 1
ATOM 803 O O . ASP A 1 97 ? 16.063 1.025 -17.659 1.00 92.50 97 ASP A O 1
ATOM 807 N N . ASP A 1 98 ? 15.066 -0.197 -19.249 1.00 95.88 98 ASP A N 1
ATOM 808 C CA . ASP A 1 98 ? 14.632 0.952 -20.042 1.00 95.88 98 ASP A CA 1
ATOM 809 C C . ASP A 1 98 ? 13.499 1.692 -19.323 1.00 95.88 98 ASP A C 1
ATOM 811 O O . ASP A 1 98 ? 12.451 1.113 -19.028 1.00 95.88 98 ASP A O 1
ATOM 815 N N . ALA A 1 99 ? 13.688 2.992 -19.086 1.00 95.00 99 ALA A N 1
ATOM 816 C CA . ALA A 1 99 ? 12.750 3.810 -18.326 1.00 95.00 99 ALA A CA 1
ATOM 817 C C . ALA A 1 99 ? 11.349 3.851 -18.959 1.00 95.00 99 ALA A C 1
ATOM 819 O O . ALA A 1 99 ? 10.351 3.840 -18.238 1.00 95.00 99 ALA A O 1
ATOM 820 N N . GLY A 1 100 ? 11.259 3.869 -20.295 1.00 97.12 100 GLY A N 1
ATOM 821 C CA . GLY A 1 100 ? 9.976 3.879 -21.001 1.00 97.12 100 GLY A CA 1
ATOM 822 C C . GLY A 1 100 ? 9.188 2.593 -20.760 1.00 97.12 100 GLY A C 1
ATOM 823 O O . GLY A 1 100 ? 8.027 2.629 -20.349 1.00 97.12 100 GLY A O 1
ATOM 824 N N . THR A 1 101 ? 9.850 1.454 -20.944 1.00 96.44 101 THR A N 1
ATOM 825 C CA . THR A 1 101 ? 9.286 0.124 -20.698 1.00 96.44 101 THR A CA 1
ATOM 826 C C . THR A 1 101 ? 8.940 -0.070 -19.223 1.00 96.44 101 THR A C 1
ATOM 828 O O . THR A 1 101 ? 7.865 -0.577 -18.909 1.00 96.44 101 THR A O 1
ATOM 831 N N . TRP A 1 102 ? 9.804 0.384 -18.313 1.00 96.75 102 TRP A N 1
ATOM 832 C CA . TRP A 1 102 ? 9.577 0.309 -16.871 1.00 96.75 102 TRP A CA 1
ATOM 833 C C . TRP A 1 102 ? 8.298 1.055 -16.469 1.00 96.75 102 TRP A C 1
ATOM 835 O O . TRP A 1 102 ? 7.417 0.485 -15.822 1.00 96.75 102 TRP A O 1
ATOM 845 N N . VAL A 1 103 ? 8.146 2.307 -16.922 1.00 97.81 103 VAL A N 1
ATOM 846 C CA . VAL A 1 103 ? 6.951 3.123 -16.653 1.00 97.81 103 VAL A CA 1
ATOM 847 C C . VAL A 1 103 ? 5.706 2.487 -17.269 1.00 97.81 103 VAL A C 1
ATOM 849 O O . VAL A 1 103 ? 4.666 2.421 -16.611 1.00 97.81 103 VAL A O 1
ATOM 852 N N . ALA A 1 104 ? 5.803 1.976 -18.499 1.00 98.00 104 ALA A N 1
ATOM 853 C CA . ALA A 1 104 ? 4.688 1.310 -19.163 1.00 98.00 104 ALA A CA 1
ATOM 854 C C . ALA A 1 104 ? 4.214 0.077 -18.379 1.00 98.00 104 ALA A C 1
ATOM 856 O O . ALA A 1 104 ? 3.025 -0.039 -18.090 1.00 98.00 104 ALA A O 1
ATOM 857 N N . VAL A 1 105 ? 5.129 -0.809 -17.973 1.00 98.00 105 VAL A N 1
ATOM 858 C CA . VAL A 1 105 ? 4.805 -2.013 -17.188 1.00 98.00 105 VAL A CA 1
ATOM 859 C C . VAL A 1 105 ? 4.207 -1.644 -15.831 1.00 98.00 105 VAL A C 1
ATOM 861 O O . VAL A 1 105 ? 3.191 -2.221 -15.437 1.00 98.00 105 VAL A O 1
ATOM 864 N N . PHE A 1 106 ? 4.776 -0.650 -15.144 1.00 97.88 106 PHE A N 1
ATOM 865 C CA . PHE A 1 106 ? 4.254 -0.163 -13.867 1.00 97.88 106 PHE A CA 1
ATOM 866 C C . PHE A 1 106 ? 2.801 0.322 -13.995 1.00 97.88 106 PHE A C 1
ATOM 868 O O . PHE A 1 106 ? 1.930 -0.094 -13.227 1.00 97.88 106 PHE A O 1
ATOM 875 N N . ILE A 1 107 ? 2.519 1.179 -14.983 1.00 97.75 107 ILE A N 1
ATOM 876 C CA . ILE A 1 107 ? 1.174 1.724 -15.213 1.00 97.75 107 ILE A CA 1
ATOM 877 C C . ILE A 1 107 ? 0.205 0.614 -15.626 1.00 97.75 107 ILE A C 1
ATOM 879 O O . ILE A 1 107 ? -0.888 0.527 -15.066 1.00 97.75 107 ILE A O 1
ATOM 883 N N . LEU A 1 108 ? 0.603 -0.255 -16.560 1.00 98.00 108 LEU A N 1
ATOM 884 C CA . LEU A 1 108 ? -0.229 -1.359 -17.038 1.00 98.00 108 LEU A CA 1
ATOM 885 C C . LEU A 1 108 ? -0.631 -2.296 -15.900 1.00 98.00 108 LEU A C 1
ATOM 887 O O . LEU A 1 108 ? -1.806 -2.635 -15.790 1.00 98.00 108 LEU A O 1
ATOM 891 N N . PHE A 1 109 ? 0.303 -2.654 -15.014 1.00 97.31 109 PHE A N 1
ATOM 892 C CA . PHE A 1 109 ? -0.007 -3.454 -13.831 1.00 97.31 109 PHE A CA 1
ATOM 893 C C . PHE A 1 109 ? -1.057 -2.769 -12.947 1.00 97.31 109 PHE A C 1
ATOM 895 O O . PHE A 1 109 ? -2.047 -3.390 -12.561 1.00 97.31 109 PHE A O 1
ATOM 902 N N . ARG A 1 110 ? -0.872 -1.476 -12.643 1.00 94.94 110 ARG A N 1
ATOM 903 C CA . ARG A 1 110 ? -1.780 -0.717 -11.766 1.00 94.94 110 ARG A CA 1
ATOM 904 C C . ARG A 1 110 ? -3.183 -0.608 -12.359 1.00 94.94 110 ARG A C 1
ATOM 906 O O . ARG A 1 110 ? -4.156 -0.812 -11.637 1.00 94.94 110 ARG A O 1
ATOM 913 N N . VAL A 1 111 ? -3.281 -0.328 -13.658 1.00 95.62 111 VAL A N 1
ATOM 914 C CA . VAL A 1 111 ? -4.559 -0.240 -14.378 1.00 95.62 111 VAL A CA 1
ATOM 915 C C . VAL A 1 111 ? -5.239 -1.603 -14.451 1.00 95.62 111 VAL A C 1
ATOM 917 O O . VAL A 1 111 ? -6.421 -1.695 -14.138 1.00 95.62 111 VAL A O 1
ATOM 920 N N . ALA A 1 112 ? -4.509 -2.664 -14.805 1.00 96.44 112 ALA A N 1
ATOM 921 C CA . ALA A 1 112 ? -5.063 -4.014 -14.882 1.00 96.44 112 ALA A CA 1
ATOM 922 C C . ALA A 1 112 ? -5.587 -4.493 -13.520 1.00 96.44 112 ALA A C 1
ATOM 924 O O . ALA A 1 112 ? -6.693 -5.026 -13.439 1.00 96.44 112 ALA A O 1
ATOM 925 N N . PHE A 1 113 ? -4.833 -4.248 -12.443 1.00 94.19 113 PHE A N 1
ATOM 926 C CA . PHE A 1 113 ? -5.266 -4.583 -11.089 1.00 94.19 113 PHE A CA 1
ATOM 927 C C . PHE A 1 113 ? -6.529 -3.806 -10.692 1.00 94.19 113 PHE A C 1
ATOM 929 O O . PHE A 1 113 ? -7.503 -4.400 -10.231 1.00 94.19 113 PHE A O 1
ATOM 936 N N . ALA A 1 114 ? -6.539 -2.484 -10.901 1.00 90.56 114 ALA A N 1
ATOM 937 C CA . ALA A 1 114 ? -7.693 -1.642 -10.588 1.00 90.56 114 ALA A CA 1
ATOM 938 C C . ALA A 1 114 ? -8.934 -2.048 -11.398 1.00 90.56 114 ALA A C 1
ATOM 940 O O . ALA A 1 114 ? -10.027 -2.124 -10.845 1.00 90.56 114 ALA A O 1
ATOM 941 N N . ALA A 1 115 ? -8.768 -2.370 -12.684 1.00 92.25 115 ALA A N 1
ATOM 942 C CA . ALA A 1 115 ? -9.847 -2.884 -13.518 1.00 92.25 115 ALA A CA 1
ATOM 943 C C . ALA A 1 115 ? -10.404 -4.202 -12.957 1.00 92.25 115 ALA A C 1
ATOM 945 O O . ALA A 1 115 ? -11.611 -4.320 -12.785 1.00 92.25 115 ALA A O 1
ATOM 946 N N . GLY A 1 116 ? -9.543 -5.160 -12.595 1.00 94.25 116 GLY A N 1
ATOM 947 C CA . GLY A 1 116 ? -9.969 -6.418 -11.970 1.00 94.25 116 GLY A CA 1
ATOM 948 C C . GLY A 1 116 ? -10.738 -6.216 -10.659 1.00 94.25 116 GLY A C 1
ATOM 949 O O . GLY A 1 116 ? -11.768 -6.856 -10.438 1.00 94.25 116 GLY A O 1
ATOM 950 N N . PHE A 1 117 ? -10.287 -5.283 -9.817 1.00 89.94 117 PHE A N 1
ATOM 951 C CA . PHE A 1 117 ? -11.006 -4.891 -8.605 1.00 89.94 117 PHE A CA 1
ATOM 952 C C . PHE A 1 117 ? -12.390 -4.315 -8.934 1.00 89.94 117 PHE A C 1
ATOM 954 O O . PHE A 1 117 ? -13.391 -4.827 -8.448 1.00 89.94 117 PHE A O 1
ATOM 961 N N . HIS A 1 118 ? -12.477 -3.309 -9.807 1.00 86.81 118 HIS A N 1
ATOM 962 C CA . HIS A 1 118 ? -13.750 -2.657 -10.134 1.00 86.81 118 HIS A CA 1
ATOM 963 C C . HIS A 1 118 ? -14.736 -3.554 -10.892 1.00 86.81 118 HIS A C 1
ATOM 965 O O . HIS A 1 118 ? -15.938 -3.324 -10.824 1.00 86.81 118 HIS A O 1
ATOM 971 N N . LEU A 1 119 ? -14.257 -4.587 -11.589 1.00 90.50 119 LEU A N 1
ATOM 972 C CA . LEU A 1 119 ? -15.119 -5.589 -12.222 1.00 90.50 119 LEU A CA 1
ATOM 973 C C . LEU A 1 119 ? -15.796 -6.528 -11.214 1.00 90.50 119 LEU A C 1
ATOM 975 O O . LEU A 1 119 ? -16.791 -7.162 -11.554 1.00 90.50 119 LEU A O 1
ATOM 979 N N . THR A 1 120 ? -15.244 -6.662 -10.007 1.00 90.56 120 THR A N 1
ATOM 980 C CA . THR A 1 120 ? -15.711 -7.625 -8.995 1.00 90.56 120 THR A CA 1
ATOM 981 C C . THR A 1 120 ? -16.272 -6.953 -7.746 1.00 90.56 120 THR A C 1
ATOM 983 O O . THR A 1 120 ? -17.064 -7.556 -7.023 1.00 90.56 120 THR A O 1
ATOM 986 N N . TYR A 1 121 ? -15.879 -5.708 -7.490 1.00 82.50 121 TYR A N 1
ATOM 987 C CA . TYR A 1 121 ? -16.300 -4.934 -6.339 1.00 82.50 121 TYR A CA 1
ATOM 988 C C . TYR A 1 121 ? -17.551 -4.114 -6.653 1.00 82.50 121 TYR A C 1
ATOM 990 O O . TYR A 1 121 ? -17.494 -3.118 -7.373 1.00 82.50 121 TYR A O 1
ATOM 998 N N . ASP A 1 122 ? -18.675 -4.531 -6.077 1.00 78.69 122 ASP A N 1
ATOM 999 C CA . ASP A 1 122 ? -19.952 -3.833 -6.182 1.00 78.69 122 ASP A CA 1
ATOM 1000 C C . ASP A 1 122 ? -20.197 -2.948 -4.949 1.00 78.69 122 ASP A C 1
ATOM 1002 O O . ASP A 1 122 ? -20.313 -3.431 -3.819 1.00 78.69 122 ASP A O 1
ATOM 1006 N N . GLU A 1 123 ? -20.289 -1.635 -5.167 1.00 65.38 123 GLU A N 1
ATOM 1007 C CA . GLU A 1 123 ? -20.594 -0.658 -4.117 1.00 65.38 123 GLU A CA 1
ATOM 1008 C C . GLU A 1 123 ? -22.082 -0.615 -3.735 1.00 65.38 123 GLU A C 1
ATOM 1010 O O . GLU A 1 123 ? -22.414 -0.034 -2.704 1.00 65.38 123 GLU A O 1
ATOM 1015 N N . SER A 1 124 ? -22.973 -1.245 -4.512 1.00 59.25 124 SER A N 1
ATOM 1016 C CA . SER A 1 124 ? -24.428 -1.207 -4.295 1.00 59.25 124 SER A CA 1
ATOM 1017 C C . SER A 1 124 ? -24.935 -2.113 -3.162 1.00 59.25 124 SER A C 1
ATOM 1019 O O . SER A 1 124 ? -26.091 -2.002 -2.761 1.00 59.25 124 SER A O 1
ATOM 1021 N N . ASN A 1 125 ? -24.069 -2.959 -2.592 1.00 49.25 125 ASN A N 1
ATOM 1022 C CA . ASN A 1 125 ? -24.378 -3.869 -1.479 1.00 49.25 125 ASN A CA 1
ATOM 1023 C C . ASN A 1 125 ? -24.067 -3.287 -0.078 1.00 49.25 125 ASN A C 1
ATOM 1025 O O . ASN A 1 125 ? -23.825 -4.049 0.863 1.00 49.25 125 ASN A O 1
ATOM 1029 N N . LYS A 1 126 ? -24.032 -1.957 0.078 1.00 46.44 126 LYS A N 1
ATOM 1030 C CA . LYS A 1 126 ? -23.808 -1.277 1.369 1.00 46.44 126 LYS A CA 1
ATOM 1031 C C . LYS A 1 126 ? -25.025 -0.497 1.844 1.00 46.44 126 LYS A C 1
ATOM 1033 O O . LYS A 1 126 ? -25.605 0.243 1.023 1.00 46.44 126 LYS A O 1
#

Foldseek 3Di:
DDLVLLVVLQVLLVVLVVLLCCLPPPQVPPLCPDPPNCQSNPVRLQCQQFPHVPVPRRHGPVNDPDPVCVLVSHSNSVSVVSSLQSNLQSVLVVVDPDPVSSVVSSVVSVVVVVVVCVVPDDPPVD

Sequence (126 aa):
MDFALAFILFLLAGLCKGVMDELTFHPGGWTSRLQPRSFWDKKTSWKRMYKDWDGGDRRYRWGMATYFLYWLADGWHLMEFMMMTFLAAGIATLASDDAGTWVAVFILFRVAFAAGFHLTYDESNK

Secondary structure (DSSP, 8-state):
--HHHHHHHHHHHHHHHHHHHHHHH-TTSGGGGSSSHHHH-TTTGGGGGEEETTTTEEEETTS---GGGGGGT-HHHHHHHHHHHHHHHHHHHHH-SSHHHHHHHHHHHHHHHHHHHHHH--GGG-

Mean predicted aligned error: 5.35 Å

Solvent-accessible surface area (backbone atoms only — not comparable to full-atom values): 6774 Å² t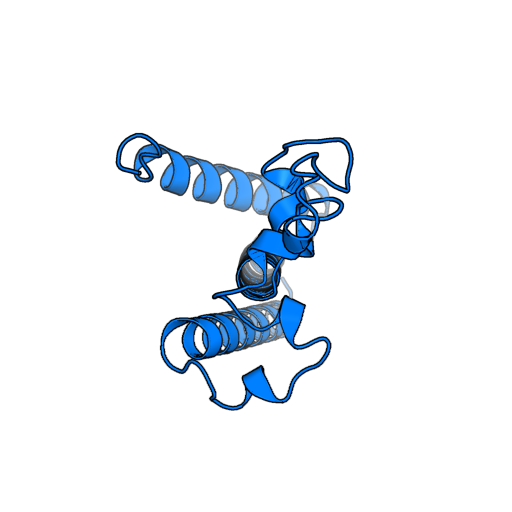otal; per-residue (Å²): 97,48,62,69,62,21,52,52,25,44,51,53,19,51,52,25,49,53,52,38,46,42,50,67,78,35,81,77,43,78,59,59,76,43,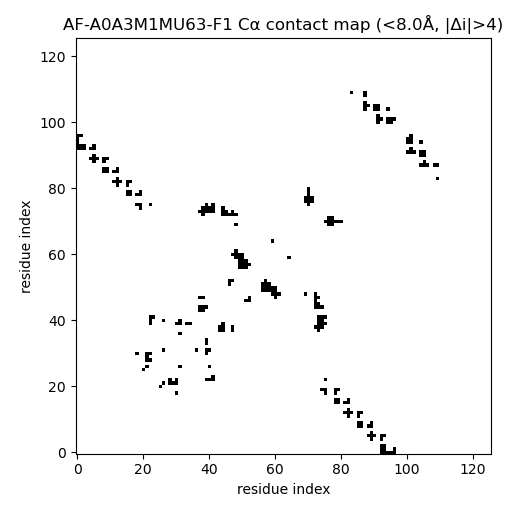80,61,50,56,36,47,30,74,89,53,3,73,48,61,44,25,64,33,53,91,83,66,40,71,50,49,57,75,83,52,95,48,81,87,54,49,40,79,25,22,48,53,48,32,27,50,54,51,20,53,48,24,45,26,49,20,52,12,32,61,72,32,78,50,67,68,58,22,52,50,45,27,50,50,48,53,51,53,52,52,50,58,47,61,76,71,58,71,78,85,85,113

pLDDT: mean 89.21, std 11.39, range [46.44, 98.69]

Radius of gyration: 17.09 Å; Cα contacts (8 Å, |Δi|>4): 149; chains: 1; bounding box: 42×29×41 Å